Protein AF-A0A2H0W6V1-F1 (afdb_monomer)

Radius of gyration: 13.68 Å; Cα contacts (8 Å, |Δi|>4): 73; chains: 1; bounding box: 31×23×37 Å

Sequence (105 aa):
MDKKEKELLIGASVGALAGVIAGLLFAPKSGKETQEDLKKYMHEMKNKIAKELDKAGKVTKETYEKVVDKIVKVYEVEKKITPADAKDILAKLKNNFAEVKKALK

Mean predicted aligned error: 4.31 Å

Nearest PDB structures (foldseek):
  1t6p-assembly2_G  TM=5.817E-01  e=2.052E+00  Rhodotorula toruloides
  8esz-assembly1_AM  TM=4.209E-01  e=7.237E-01  Drosophila melanogaster
  1t6p-assembly2_F  TM=5.787E-01  e=5.212E+00  Rhodotorula toruloides
  7o6y-assembly1_J  TM=3.796E-01  e=5.816E+00  Yarrowia lipolytica

Solvent-accessible surface area (backbone atoms only — not comparable to full-atom values): 5871 Å² total; per-residue (Å²): 112,54,73,68,58,50,53,48,48,45,52,48,48,44,48,48,53,50,51,49,48,52,54,54,74,73,41,98,80,63,58,70,69,58,49,53,52,42,47,50,53,51,52,53,48,42,54,50,47,44,51,55,54,67,70,37,88,64,66,44,75,67,55,48,51,51,49,50,52,52,52,46,48,50,39,34,76,69,64,67,39,49,73,65,54,39,52,53,51,49,51,49,48,56,49,48,53,56,51,50,58,57,76,72,106

Foldseek 3Di:
DDPVLLVLLLVLLLVLLVVLLVVVVPDPDDDPVLSVLSVVLSVVLSVQLSVQSVPDPDDDLVSSLVSLLVSLVVCCVVVSDDPVSSVVSSVSSSVSNVVSVVVVD

pLDDT: mean 87.44, std 8.71, range [53.62, 96.81]

Structure (mmCIF, N/CA/C/O backbone):
data_AF-A0A2H0W6V1-F1
#
_entry.id   AF-A0A2H0W6V1-F1
#
loop_
_atom_site.group_PDB
_atom_site.id
_atom_site.type_symbol
_atom_site.label_atom_id
_atom_site.label_alt_id
_atom_site.label_comp_id
_atom_site.label_asym_id
_atom_site.label_entity_id
_atom_site.label_seq_id
_atom_site.pdbx_PDB_ins_code
_atom_site.Cartn_x
_atom_site.Cartn_y
_atom_site.Cartn_z
_atom_site.occupancy
_atom_site.B_iso_or_equiv
_atom_site.auth_seq_id
_atom_site.auth_comp_id
_atom_site.auth_asym_id
_atom_site.auth_atom_id
_atom_site.pdbx_PDB_model_num
ATOM 1 N N . MET A 1 1 ? -10.610 0.089 15.922 1.00 82.31 1 MET A N 1
ATOM 2 C CA . MET A 1 1 ? -10.935 0.301 14.519 1.00 82.31 1 MET A CA 1
ATOM 3 C C . MET A 1 1 ? -12.014 -0.695 14.216 1.00 82.31 1 MET A C 1
ATOM 5 O O . MET A 1 1 ? -11.764 -1.888 14.371 1.00 82.31 1 MET A O 1
ATOM 9 N N . ASP A 1 2 ? -13.205 -0.193 13.953 1.00 87.44 2 ASP A N 1
ATOM 10 C CA . ASP A 1 2 ? -14.396 -1.008 13.764 1.00 87.44 2 ASP A CA 1
ATOM 11 C C . ASP A 1 2 ? -14.406 -1.620 12.361 1.00 87.44 2 ASP A C 1
ATOM 13 O O . ASP A 1 2 ? -13.601 -1.265 11.495 1.00 87.44 2 ASP A O 1
ATOM 17 N N . LYS A 1 3 ? -15.317 -2.569 12.119 1.00 87.75 3 LYS A N 1
ATOM 18 C CA . LYS A 1 3 ? -15.366 -3.329 10.860 1.00 87.75 3 LYS A CA 1
ATOM 19 C C . LYS A 1 3 ? -15.409 -2.423 9.620 1.00 87.75 3 LYS A C 1
ATOM 21 O O . LYS A 1 3 ? -14.637 -2.638 8.693 1.00 87.75 3 LYS A O 1
ATOM 26 N N . LYS A 1 4 ? -16.241 -1.375 9.638 1.00 89.62 4 LYS A N 1
ATOM 27 C CA . LYS A 1 4 ? -16.376 -0.425 8.519 1.00 89.62 4 LYS A CA 1
ATOM 28 C C . LYS A 1 4 ? -15.081 0.333 8.234 1.00 89.62 4 LYS A C 1
ATOM 30 O O . LYS A 1 4 ? -14.687 0.471 7.082 1.00 89.62 4 LYS A O 1
ATOM 35 N N . GLU A 1 5 ? -14.400 0.795 9.279 1.00 89.38 5 GLU A N 1
ATOM 36 C CA . GLU A 1 5 ? -13.118 1.490 9.145 1.00 89.38 5 GLU A CA 1
ATOM 37 C C . GLU A 1 5 ? -12.055 0.556 8.546 1.00 89.38 5 GLU A C 1
ATOM 39 O O . GLU A 1 5 ? -11.280 0.961 7.681 1.00 89.38 5 GLU A O 1
ATOM 44 N N . LYS A 1 6 ? -12.054 -0.718 8.965 1.00 90.00 6 LYS A N 1
ATOM 45 C CA . LYS A 1 6 ? -11.193 -1.780 8.422 1.00 90.00 6 LYS A CA 1
ATOM 46 C C . LYS A 1 6 ? -11.442 -2.042 6.946 1.00 90.00 6 LYS A C 1
ATOM 48 O O . LYS A 1 6 ? -10.486 -2.045 6.173 1.00 90.00 6 LYS A O 1
ATOM 53 N N . GLU A 1 7 ? -12.695 -2.223 6.556 1.00 90.75 7 GLU A N 1
ATOM 54 C CA . GLU A 1 7 ? -13.078 -2.424 5.158 1.00 90.75 7 GLU A CA 1
ATOM 55 C C . GLU A 1 7 ? -12.702 -1.209 4.299 1.00 90.75 7 GLU A C 1
ATOM 57 O O . GLU A 1 7 ? -12.134 -1.379 3.218 1.00 90.75 7 GLU A O 1
ATOM 62 N N . LEU A 1 8 ? -12.915 0.011 4.808 1.00 91.75 8 LEU A N 1
ATOM 63 C CA . LEU A 1 8 ? -12.527 1.239 4.117 1.00 91.75 8 LEU A CA 1
ATOM 64 C C . LEU A 1 8 ? -11.010 1.336 3.933 1.00 91.75 8 LEU A C 1
ATOM 66 O O . LEU A 1 8 ? -10.550 1.644 2.837 1.00 91.75 8 LEU A O 1
ATOM 70 N N . LEU A 1 9 ? -10.223 1.041 4.972 1.00 91.00 9 LEU A N 1
ATOM 71 C CA . LEU A 1 9 ? -8.765 1.069 4.878 1.00 91.00 9 LEU A CA 1
ATOM 72 C C . LEU A 1 9 ? -8.239 0.037 3.876 1.00 91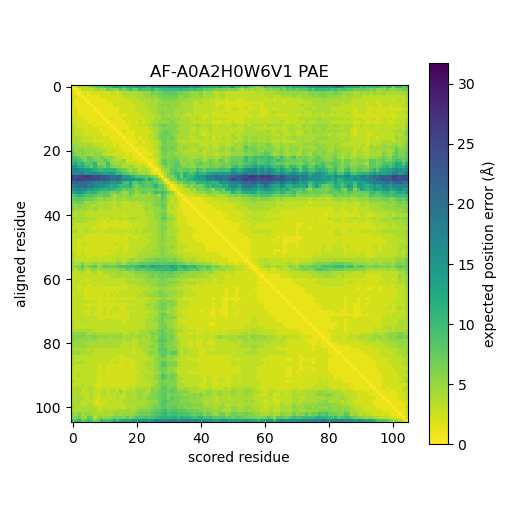.00 9 LEU A C 1
ATOM 74 O O . LEU A 1 9 ? -7.361 0.353 3.073 1.00 91.00 9 LEU A O 1
ATOM 78 N N . ILE A 1 10 ? -8.774 -1.186 3.901 1.00 90.94 10 ILE A N 1
ATOM 79 C CA . ILE A 1 10 ? 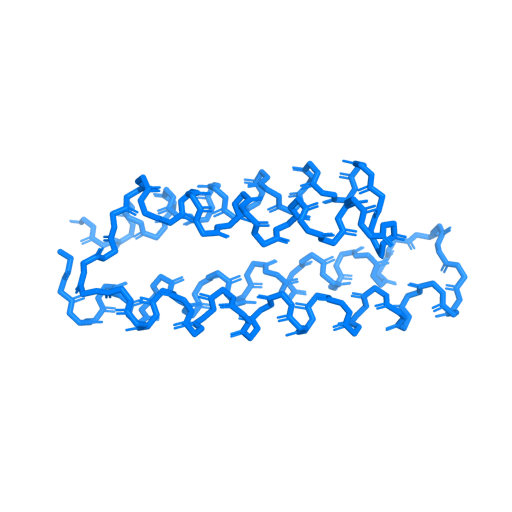-8.410 -2.228 2.934 1.00 90.94 10 ILE A CA 1
ATOM 80 C C . ILE A 1 10 ? -8.752 -1.756 1.514 1.00 90.94 10 ILE A C 1
ATOM 82 O O . ILE 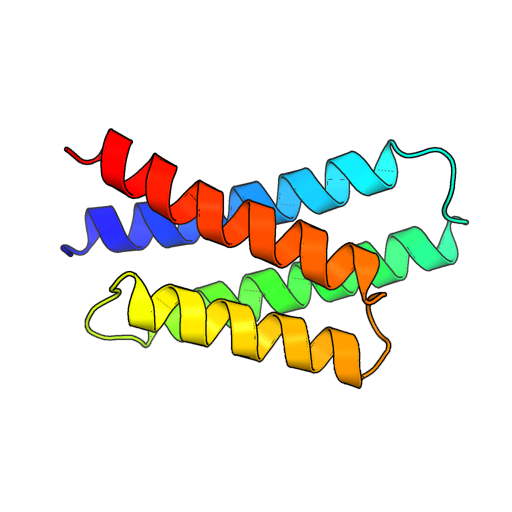A 1 10 ? -7.896 -1.815 0.630 1.00 90.94 10 ILE A O 1
ATOM 86 N N . GLY A 1 11 ? -9.959 -1.225 1.298 1.00 91.00 11 GLY A N 1
ATOM 87 C CA . GLY A 1 11 ? -10.390 -0.697 0.001 1.00 91.00 11 GLY A CA 1
ATOM 88 C C . GLY A 1 11 ? -9.533 0.472 -0.495 1.00 91.00 11 GLY A C 1
ATOM 89 O O . GLY A 1 11 ? -9.136 0.507 -1.659 1.00 91.00 11 GLY A O 1
ATOM 90 N N . ALA A 1 12 ? -9.172 1.397 0.390 1.00 91.44 12 ALA A N 1
ATOM 91 C CA . ALA A 1 12 ? -8.322 2.534 0.059 1.00 91.44 12 ALA A CA 1
ATOM 92 C C . ALA A 1 12 ? -6.885 2.108 -0.282 1.00 91.44 12 ALA A C 1
ATOM 94 O O . ALA A 1 12 ? -6.323 2.591 -1.263 1.00 91.44 12 ALA A O 1
ATOM 95 N N . SER A 1 13 ? -6.328 1.131 0.441 1.00 87.81 13 SER A N 1
ATOM 96 C CA . SER A 1 13 ? -5.001 0.563 0.155 1.00 87.81 13 SER A CA 1
ATOM 97 C C . SER A 1 13 ? -4.966 -0.104 -1.222 1.00 87.81 13 SER A C 1
ATOM 99 O O . SER A 1 13 ? -4.027 0.070 -2.000 1.00 87.81 13 SER A O 1
ATOM 101 N N . VAL A 1 14 ? -6.034 -0.838 -1.546 1.00 88.69 14 VAL A N 1
ATOM 102 C CA . VAL A 1 14 ? -6.263 -1.421 -2.871 1.00 88.69 14 VAL A CA 1
ATOM 103 C C . VAL A 1 14 ? -6.311 -0.328 -3.945 1.00 88.69 14 VAL A C 1
ATOM 105 O O . VAL A 1 14 ? -5.674 -0.474 -4.990 1.00 88.69 14 VAL A O 1
ATOM 108 N N . GLY A 1 15 ? -7.044 0.759 -3.693 1.00 89.50 15 GLY A N 1
ATOM 109 C CA . GLY A 1 15 ? -7.151 1.901 -4.602 1.00 89.50 15 GLY A CA 1
ATOM 110 C C . GLY A 1 15 ? -5.815 2.613 -4.818 1.00 89.50 15 GLY A C 1
ATOM 111 O O . GLY A 1 15 ? -5.446 2.892 -5.956 1.00 89.50 15 GLY A O 1
ATOM 112 N N . ALA A 1 16 ? -5.040 2.828 -3.754 1.00 89.19 16 ALA A N 1
ATOM 113 C CA . ALA A 1 16 ? -3.719 3.445 -3.821 1.00 89.19 16 ALA A CA 1
ATOM 114 C C . ALA A 1 16 ? -2.742 2.615 -4.672 1.00 89.19 16 ALA A C 1
ATOM 116 O O . ALA A 1 16 ? -2.063 3.166 -5.540 1.00 89.19 16 ALA A O 1
ATOM 117 N N . LEU A 1 17 ? -2.716 1.288 -4.493 1.00 86.56 17 LEU A N 1
ATOM 118 C CA . LEU A 1 17 ? -1.923 0.386 -5.340 1.00 86.56 17 LEU A CA 1
ATOM 119 C C . LEU A 1 17 ? -2.359 0.445 -6.807 1.00 86.56 17 LEU A C 1
ATOM 121 O O . LEU A 1 17 ? -1.511 0.502 -7.694 1.00 86.56 17 LEU A O 1
ATOM 125 N N . ALA A 1 18 ? -3.666 0.475 -7.078 1.00 86.38 18 ALA A N 1
ATOM 126 C CA . ALA A 1 18 ? -4.173 0.628 -8.440 1.00 86.38 18 ALA A CA 1
ATOM 127 C C . ALA A 1 18 ? -3.753 1.973 -9.062 1.00 86.38 18 ALA A C 1
ATOM 129 O O . ALA A 1 18 ? -3.358 2.009 -10.226 1.00 86.38 18 ALA A O 1
ATOM 130 N N . GLY A 1 19 ? -3.754 3.056 -8.280 1.00 86.25 19 GLY A N 1
ATOM 131 C CA . GLY A 1 19 ? -3.258 4.367 -8.704 1.00 86.25 19 GLY A CA 1
ATOM 132 C C . GLY A 1 19 ? -1.760 4.375 -9.019 1.00 86.25 19 GLY A C 1
ATOM 133 O O . GLY A 1 19 ? -1.336 5.036 -9.963 1.00 86.25 19 GLY A O 1
ATOM 134 N N . VAL A 1 20 ? -0.948 3.606 -8.284 1.00 83.81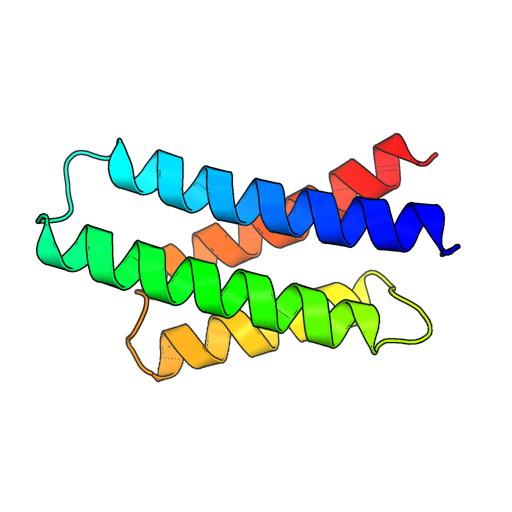 20 VAL A N 1
ATOM 135 C CA . VAL A 1 20 ? 0.476 3.401 -8.610 1.00 83.81 20 VAL A CA 1
ATOM 136 C C . VAL A 1 20 ? 0.639 2.693 -9.950 1.00 83.81 20 VAL A C 1
ATOM 138 O O . VAL A 1 20 ? 1.384 3.189 -10.789 1.00 83.81 20 VAL A O 1
ATOM 141 N N . ILE A 1 21 ? -0.078 1.583 -10.169 1.00 82.88 21 ILE A N 1
ATOM 142 C CA . ILE A 1 21 ? -0.050 0.854 -11.448 1.00 82.88 21 ILE A CA 1
ATOM 143 C C . ILE A 1 21 ? -0.440 1.796 -12.586 1.00 82.88 21 ILE A C 1
ATOM 145 O O . ILE A 1 21 ? 0.271 1.874 -13.579 1.00 82.88 21 ILE A O 1
ATOM 149 N N . ALA A 1 22 ? -1.545 2.531 -12.435 1.00 82.56 22 ALA A N 1
ATOM 150 C CA . ALA A 1 22 ? -2.001 3.475 -13.446 1.00 82.56 22 ALA A CA 1
ATOM 151 C C . ALA A 1 22 ? -0.933 4.541 -13.729 1.00 82.56 22 ALA A C 1
ATOM 153 O O . ALA A 1 22 ? -0.577 4.752 -14.883 1.00 82.56 22 ALA A O 1
ATOM 154 N N . GLY A 1 23 ? -0.353 5.151 -12.691 1.00 81.38 23 GLY A N 1
ATOM 155 C CA . GLY A 1 23 ? 0.719 6.136 -12.845 1.00 81.38 23 GLY A CA 1
ATOM 156 C C . GLY A 1 23 ? 1.956 5.588 -13.565 1.00 81.38 23 GLY A C 1
ATOM 157 O O . GLY A 1 23 ? 2.554 6.302 -14.362 1.00 81.38 23 GLY A O 1
ATOM 158 N N . LEU A 1 24 ? 2.306 4.319 -13.339 1.00 75.06 24 LEU A N 1
ATOM 159 C CA . LEU A 1 24 ? 3.409 3.640 -14.030 1.00 75.06 24 LEU A CA 1
ATOM 160 C C . LEU A 1 24 ? 3.071 3.294 -15.484 1.00 75.06 24 LEU A C 1
ATOM 162 O O . LEU A 1 24 ? 3.927 3.446 -16.350 1.00 75.06 24 LEU A O 1
ATOM 166 N N . LEU A 1 25 ? 1.827 2.897 -15.773 1.00 73.06 25 LEU A N 1
ATOM 167 C CA . LEU A 1 25 ? 1.352 2.682 -17.146 1.00 73.06 25 LEU A CA 1
ATOM 168 C C . LEU A 1 25 ? 1.376 3.977 -17.971 1.00 73.06 25 LEU A C 1
ATOM 170 O O . LEU A 1 25 ? 1.657 3.932 -19.166 1.00 73.06 25 LEU A O 1
ATOM 174 N N . PHE A 1 26 ? 1.117 5.124 -17.334 1.00 75.12 26 PHE A N 1
ATOM 175 C CA . PHE A 1 26 ? 1.196 6.444 -17.968 1.00 75.12 26 PHE A CA 1
ATOM 176 C C . PHE A 1 26 ? 2.617 7.040 -17.991 1.00 75.12 26 PHE A C 1
ATOM 178 O O . PHE A 1 26 ? 2.846 8.024 -18.695 1.00 75.12 26 PHE A O 1
ATOM 185 N N . ALA A 1 27 ? 3.583 6.477 -17.255 1.00 71.38 27 ALA A N 1
ATOM 186 C CA . ALA A 1 27 ? 4.955 6.977 -17.226 1.00 71.38 27 ALA A CA 1
ATOM 187 C C . ALA A 1 27 ? 5.760 6.493 -18.459 1.00 71.38 27 ALA A C 1
ATOM 189 O O . ALA A 1 27 ? 5.796 5.294 -18.740 1.00 71.38 27 ALA A O 1
ATOM 190 N N . PRO A 1 28 ? 6.487 7.377 -19.171 1.00 57.78 28 PRO A N 1
ATOM 191 C CA . PRO A 1 28 ? 7.102 7.074 -20.473 1.00 57.78 28 PRO A CA 1
ATOM 192 C C . PRO A 1 28 ? 8.395 6.222 -20.427 1.00 57.78 28 PRO A C 1
ATOM 194 O O . PRO A 1 28 ? 9.242 6.365 -21.302 1.00 57.78 28 PRO A O 1
ATOM 197 N N . LYS A 1 29 ? 8.614 5.365 -19.415 1.00 53.62 29 LYS A N 1
ATOM 198 C CA . LYS A 1 29 ? 9.948 4.773 -19.148 1.00 53.62 29 LYS A CA 1
ATOM 199 C C . LYS A 1 29 ? 10.061 3.247 -19.140 1.00 53.62 29 LYS A C 1
ATOM 201 O O . LYS A 1 29 ? 11.183 2.750 -19.165 1.00 53.62 29 LYS A O 1
ATOM 206 N N . SER A 1 30 ? 8.963 2.500 -19.128 1.00 60.47 30 SER A N 1
ATOM 207 C CA . SER A 1 30 ? 9.011 1.041 -18.954 1.00 60.47 30 SER A CA 1
ATOM 208 C C . SER A 1 30 ? 8.519 0.351 -20.220 1.00 60.47 30 SER A C 1
ATOM 210 O O . SER A 1 30 ? 7.392 0.587 -20.648 1.00 60.47 30 SER A O 1
ATOM 212 N N . GLY A 1 31 ? 9.356 -0.484 -20.841 1.00 63.91 31 GLY A N 1
ATOM 213 C CA . GLY A 1 31 ? 8.925 -1.339 -21.950 1.00 63.91 31 GLY A CA 1
ATOM 214 C C . GLY A 1 31 ? 7.701 -2.184 -21.566 1.00 63.91 31 GLY A C 1
ATOM 215 O O . GLY A 1 31 ? 7.456 -2.426 -20.381 1.00 63.91 31 GLY A O 1
ATOM 216 N N . LYS A 1 32 ? 6.921 -2.627 -22.561 1.00 62.16 32 LYS A N 1
ATOM 217 C CA . LYS A 1 32 ? 5.639 -3.333 -22.347 1.00 62.16 32 LYS A CA 1
ATOM 218 C C . LYS A 1 32 ? 5.761 -4.524 -21.385 1.00 62.16 32 LYS A C 1
ATOM 220 O O . LYS A 1 32 ? 4.948 -4.640 -20.475 1.00 62.16 32 LYS A O 1
ATOM 225 N N . GLU A 1 33 ? 6.812 -5.331 -21.523 1.00 62.88 33 GLU A N 1
ATOM 226 C CA . GLU A 1 33 ? 7.059 -6.501 -20.664 1.00 62.88 33 GLU A CA 1
ATOM 227 C C . GLU A 1 33 ? 7.248 -6.108 -19.186 1.00 62.88 33 GLU A C 1
ATOM 229 O O . GLU A 1 33 ? 6.666 -6.719 -18.292 1.00 62.88 33 GLU A O 1
ATOM 234 N N . THR A 1 34 ? 7.960 -5.009 -18.912 1.00 77.31 34 THR A N 1
ATOM 235 C CA . THR A 1 34 ? 8.157 -4.491 -17.548 1.00 77.31 34 THR A CA 1
ATOM 236 C C . THR A 1 34 ? 6.856 -3.976 -16.929 1.00 77.31 34 THR A C 1
ATOM 238 O O . THR A 1 34 ? 6.641 -4.114 -15.726 1.00 77.31 34 THR A O 1
ATOM 241 N N . GLN A 1 35 ? 5.970 -3.382 -17.733 1.00 79.31 35 GLN A N 1
ATOM 242 C CA . GLN A 1 35 ? 4.674 -2.904 -17.247 1.00 79.31 35 GLN A CA 1
ATOM 243 C C . GLN A 1 35 ? 3.731 -4.057 -16.878 1.00 79.31 35 GLN A C 1
ATOM 245 O O . GLN A 1 35 ? 3.014 -3.965 -15.876 1.00 79.31 35 GLN A O 1
ATOM 250 N N . GLU A 1 36 ? 3.724 -5.139 -17.660 1.00 82.75 36 GLU A N 1
ATOM 251 C CA . GLU A 1 36 ? 2.886 -6.310 -17.387 1.00 82.75 36 GLU A CA 1
ATOM 252 C C . GLU A 1 36 ? 3.323 -7.049 -16.119 1.00 82.75 36 GLU A C 1
ATOM 254 O O . GLU A 1 36 ? 2.483 -7.340 -15.258 1.00 82.75 36 GLU A O 1
ATOM 259 N N . ASP A 1 37 ? 4.628 -7.263 -15.948 1.00 85.62 37 ASP A N 1
ATOM 260 C CA . ASP A 1 37 ? 5.183 -7.869 -14.738 1.00 85.62 37 ASP A CA 1
ATOM 261 C C . ASP A 1 37 ? 4.881 -7.027 -13.497 1.00 85.62 37 ASP A C 1
ATOM 263 O O . ASP A 1 37 ? 4.388 -7.533 -12.486 1.00 85.62 37 ASP A O 1
ATOM 267 N N . LEU A 1 38 ? 5.071 -5.710 -13.583 1.00 83.94 38 LEU A N 1
ATOM 268 C CA . LEU A 1 38 ? 4.791 -4.805 -12.474 1.00 83.94 38 LEU A CA 1
ATOM 269 C C . LEU A 1 38 ? 3.307 -4.802 -12.100 1.00 83.94 38 LEU A C 1
ATOM 271 O O . LEU A 1 38 ? 2.956 -4.864 -10.919 1.00 83.94 38 LEU A O 1
ATOM 275 N N . LYS A 1 39 ? 2.414 -4.796 -13.096 1.00 85.81 39 LYS A N 1
ATOM 276 C CA . LYS A 1 39 ? 0.969 -4.923 -12.879 1.00 85.81 39 LYS A CA 1
ATOM 277 C C . LYS A 1 39 ? 0.634 -6.226 -12.155 1.00 85.81 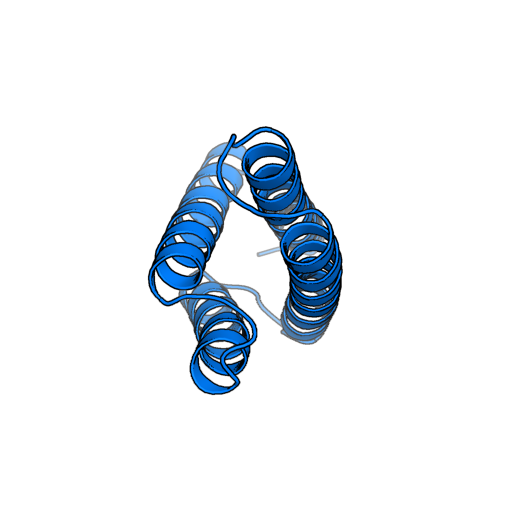39 LYS A C 1
ATOM 279 O O . LYS A 1 39 ? -0.168 -6.204 -11.217 1.00 85.81 39 LYS A O 1
ATOM 284 N N . LYS A 1 40 ? 1.254 -7.342 -12.552 1.00 90.12 40 LYS A N 1
ATOM 285 C CA . LYS A 1 40 ? 1.091 -8.643 -11.895 1.00 90.12 40 LYS A CA 1
ATOM 286 C C . LYS A 1 40 ? 1.548 -8.580 -10.437 1.00 90.12 40 LYS A C 1
ATOM 288 O O . LYS A 1 40 ? 0.748 -8.873 -9.549 1.00 90.12 40 LYS A O 1
ATOM 293 N N . TYR A 1 41 ? 2.764 -8.110 -10.168 1.00 91.06 41 TYR A N 1
ATOM 294 C CA . TYR A 1 41 ? 3.304 -8.026 -8.808 1.00 91.06 41 TYR A CA 1
ATOM 295 C C . TYR A 1 41 ? 2.487 -7.108 -7.901 1.00 91.06 41 TYR A C 1
ATOM 297 O O . TYR A 1 41 ? 2.219 -7.440 -6.747 1.00 91.06 41 TYR A O 1
ATOM 305 N N . MET A 1 42 ? 2.009 -5.983 -8.428 1.00 88.69 42 MET A N 1
ATOM 306 C CA . MET A 1 42 ? 1.132 -5.071 -7.700 1.00 88.69 42 MET A CA 1
ATOM 307 C C . MET A 1 42 ? -0.228 -5.700 -7.383 1.00 88.69 42 MET A C 1
ATOM 309 O O . MET A 1 42 ? -0.759 -5.503 -6.288 1.00 88.69 42 MET A O 1
ATOM 313 N N . HIS A 1 43 ? -0.780 -6.503 -8.296 1.00 90.50 43 HIS A N 1
ATOM 314 C CA . HIS A 1 43 ? -2.003 -7.260 -8.039 1.00 90.50 43 HIS A CA 1
ATOM 315 C C . HIS A 1 43 ? -1.795 -8.326 -6.952 1.00 90.50 43 HIS A C 1
ATOM 317 O O . HIS A 1 43 ? -2.640 -8.507 -6.071 1.00 90.50 43 HIS A O 1
ATOM 323 N N . GLU A 1 44 ? -0.647 -9.001 -6.954 1.00 93.69 44 GLU A N 1
ATOM 324 C CA . GLU A 1 44 ? -0.301 -9.949 -5.898 1.00 93.69 44 GLU A CA 1
ATOM 325 C C . GLU A 1 44 ? -0.080 -9.254 -4.545 1.00 93.69 44 GLU A C 1
ATOM 327 O O . GLU A 1 44 ? -0.566 -9.740 -3.521 1.00 93.69 44 GLU A O 1
ATOM 332 N N . MET A 1 45 ? 0.606 -8.105 -4.515 1.00 94.19 45 MET A N 1
ATOM 333 C CA . MET A 1 45 ? 0.775 -7.287 -3.306 1.00 94.19 45 MET A CA 1
ATOM 334 C C . MET A 1 45 ? -0.569 -6.832 -2.748 1.00 94.19 45 MET A C 1
ATOM 336 O O . MET A 1 45 ? -0.814 -7.006 -1.556 1.00 94.19 45 MET A O 1
ATOM 340 N N . LYS A 1 46 ? -1.468 -6.336 -3.607 1.00 91.69 46 LYS A N 1
ATOM 341 C CA . LYS A 1 46 ? -2.844 -5.970 -3.246 1.00 91.69 46 LYS A CA 1
ATOM 342 C C . LYS A 1 46 ? -3.542 -7.114 -2.515 1.00 91.69 46 LYS A C 1
ATOM 344 O O . LYS A 1 46 ? -4.071 -6.921 -1.422 1.00 91.69 46 LYS A O 1
ATOM 349 N N . ASN A 1 47 ? -3.519 -8.310 -3.100 1.00 93.62 47 ASN A N 1
ATOM 350 C CA . ASN A 1 47 ? -4.196 -9.473 -2.534 1.00 93.62 47 ASN A CA 1
ATOM 351 C C . ASN A 1 47 ? -3.560 -9.924 -1.213 1.00 93.62 47 ASN A C 1
ATOM 353 O O . ASN A 1 47 ? -4.279 -10.292 -0.286 1.00 93.62 47 ASN A O 1
ATOM 357 N N . LYS A 1 48 ? -2.227 -9.881 -1.102 1.00 95.38 48 LYS A N 1
ATOM 358 C CA . LYS A 1 48 ? -1.519 -10.219 0.141 1.00 95.38 48 LYS A CA 1
ATOM 359 C C . LYS A 1 48 ? -1.813 -9.204 1.249 1.00 95.38 48 LYS A C 1
ATOM 361 O O . LYS A 1 48 ? -2.153 -9.621 2.349 1.00 95.38 48 LYS A O 1
ATOM 366 N N . ILE A 1 49 ? -1.757 -7.900 0.960 1.00 94.25 49 ILE A N 1
ATOM 367 C CA . ILE A 1 49 ? -2.039 -6.839 1.941 1.00 94.25 49 ILE A CA 1
ATOM 368 C C . ILE A 1 49 ? -3.478 -6.963 2.435 1.00 94.25 49 ILE A C 1
ATOM 370 O O . ILE A 1 49 ? -3.700 -7.019 3.641 1.00 94.25 49 ILE A O 1
ATOM 374 N N . ALA A 1 50 ? -4.448 -7.084 1.523 1.00 92.69 50 ALA A N 1
ATOM 375 C CA . ALA A 1 50 ? -5.851 -7.239 1.891 1.00 92.69 50 ALA A CA 1
ATOM 376 C C . ALA A 1 50 ? -6.073 -8.463 2.792 1.00 92.69 50 ALA A C 1
ATOM 378 O O . ALA A 1 50 ? -6.707 -8.339 3.833 1.00 92.69 50 ALA A O 1
ATOM 379 N N . LYS A 1 51 ? -5.497 -9.623 2.443 1.00 94.69 51 LYS A N 1
ATOM 380 C CA . LYS A 1 51 ? -5.618 -10.850 3.247 1.00 94.69 51 LYS A CA 1
ATOM 381 C C . LYS A 1 51 ? -4.980 -10.723 4.630 1.00 94.69 51 LYS A C 1
ATOM 383 O O . LYS A 1 51 ? -5.574 -11.168 5.605 1.00 94.69 51 LYS A O 1
ATOM 388 N N . GLU A 1 52 ? -3.782 -10.155 4.733 1.00 94.50 52 GLU A N 1
ATOM 389 C CA . GLU A 1 52 ? -3.091 -10.004 6.021 1.00 94.50 52 GLU A CA 1
ATOM 390 C C . GLU A 1 52 ? -3.810 -9.001 6.933 1.00 94.50 52 GLU A C 1
ATOM 392 O O . GLU A 1 52 ? -3.976 -9.254 8.125 1.00 94.50 52 GLU A O 1
ATOM 397 N N . LEU A 1 53 ? -4.308 -7.894 6.373 1.00 91.94 53 LEU A N 1
ATOM 398 C CA . LEU A 1 53 ? -5.122 -6.933 7.117 1.00 91.94 53 LEU A CA 1
ATOM 399 C C . LEU A 1 53 ? -6.480 -7.518 7.508 1.00 91.94 53 LEU A C 1
ATOM 401 O O . LEU A 1 53 ? -6.954 -7.247 8.607 1.00 91.94 53 LEU A O 1
ATOM 405 N N . ASP A 1 54 ? -7.097 -8.335 6.655 1.00 91.31 54 ASP A N 1
ATOM 406 C CA . ASP A 1 54 ? -8.366 -8.994 6.964 1.00 91.31 54 ASP A CA 1
ATOM 407 C C . ASP A 1 54 ? -8.221 -10.047 8.073 1.00 91.31 54 ASP A C 1
ATOM 409 O O . ASP A 1 54 ? -9.036 -10.105 8.992 1.00 91.31 54 ASP A O 1
ATOM 413 N N . LYS A 1 55 ? -7.115 -10.795 8.084 1.00 91.38 55 LYS A N 1
ATOM 414 C CA . LYS A 1 55 ? -6.778 -11.704 9.189 1.00 91.38 55 LYS A CA 1
ATOM 415 C C . LYS A 1 55 ? -6.411 -10.972 10.478 1.00 91.38 55 LYS A C 1
ATOM 417 O O . LYS A 1 55 ? -6.562 -11.532 11.563 1.00 91.38 55 LYS A O 1
ATOM 422 N N . ALA A 1 56 ? -5.925 -9.735 10.390 1.00 88.19 56 ALA A N 1
ATOM 423 C CA . ALA A 1 56 ? -5.628 -8.947 11.574 1.00 88.19 56 ALA A CA 1
ATOM 424 C C . ALA A 1 56 ? -6.929 -8.620 12.326 1.00 88.19 56 ALA A C 1
ATOM 426 O O . ALA A 1 56 ? -7.834 -7.965 11.800 1.00 88.19 56 ALA A O 1
ATOM 427 N N . GLY A 1 57 ? -7.015 -9.053 13.588 1.00 82.06 57 GLY A N 1
ATOM 428 C CA . GLY A 1 57 ? -8.177 -8.773 14.436 1.00 82.06 57 GLY A CA 1
ATOM 429 C C . GLY A 1 57 ? -8.409 -7.269 14.617 1.00 82.06 57 GLY A C 1
ATOM 430 O O . GLY A 1 57 ? -9.528 -6.787 14.468 1.00 82.06 57 GLY A O 1
ATOM 431 N N . LYS A 1 58 ? -7.334 -6.505 14.850 1.00 86.50 58 LYS A N 1
ATOM 432 C CA . LYS A 1 58 ? -7.366 -5.041 14.928 1.00 86.50 58 LYS A CA 1
ATOM 433 C C . LYS A 1 58 ? -6.306 -4.456 14.008 1.00 86.50 58 LYS A C 1
ATOM 435 O O . LYS A 1 58 ? -5.116 -4.692 14.202 1.00 86.50 58 LYS A O 1
ATOM 440 N N . VAL A 1 59 ? -6.734 -3.655 13.037 1.00 89.81 59 VAL A N 1
ATOM 441 C CA . VAL A 1 59 ? -5.804 -2.902 12.196 1.00 89.81 59 VAL A CA 1
ATOM 442 C C . VAL A 1 59 ? -5.476 -1.584 12.890 1.00 89.81 59 VAL A C 1
ATOM 444 O O . VAL A 1 59 ? -6.347 -0.757 13.157 1.00 89.81 59 VAL A O 1
ATOM 447 N N . THR A 1 60 ? -4.204 -1.419 13.233 1.00 91.31 60 THR A N 1
ATOM 448 C CA . THR A 1 60 ? -3.633 -0.174 13.755 1.00 91.31 60 THR A CA 1
ATOM 449 C C . THR A 1 60 ? -2.649 0.396 12.740 1.00 91.31 60 THR A C 1
ATOM 451 O O . THR A 1 60 ? -2.286 -0.294 11.788 1.00 91.31 60 THR A O 1
ATOM 454 N N . LYS A 1 61 ? -2.176 1.631 12.957 1.00 91.06 61 LYS A N 1
ATOM 455 C CA . LYS A 1 61 ? -1.108 2.213 12.130 1.00 91.06 61 LYS A CA 1
ATOM 456 C C . LYS A 1 61 ? 0.110 1.292 12.089 1.00 91.06 61 LYS A C 1
ATOM 458 O O . LYS A 1 61 ? 0.612 0.990 11.017 1.00 91.06 61 LYS A O 1
ATOM 463 N N . GLU A 1 62 ? 0.524 0.794 13.249 1.00 92.06 62 GLU A N 1
ATOM 464 C CA . GLU A 1 62 ? 1.684 -0.084 13.361 1.00 92.06 62 GLU A CA 1
ATOM 465 C C . GLU A 1 62 ? 1.461 -1.424 12.648 1.00 92.06 62 GLU A C 1
ATOM 467 O O . GLU A 1 62 ? 2.316 -1.870 11.889 1.00 92.06 62 GLU A O 1
ATOM 472 N N . THR A 1 63 ? 0.299 -2.057 12.844 1.00 93.12 63 THR A N 1
ATOM 473 C CA . THR A 1 63 ? -0.047 -3.311 12.154 1.00 93.12 63 THR A CA 1
ATOM 474 C C . THR A 1 63 ? -0.061 -3.117 10.640 1.00 93.12 63 THR A C 1
ATOM 476 O O . THR A 1 63 ? 0.484 -3.938 9.909 1.00 93.12 63 THR A O 1
ATOM 479 N N . TYR A 1 64 ? -0.657 -2.019 10.176 1.00 93.62 64 TYR A N 1
ATOM 480 C CA . TYR A 1 64 ? -0.732 -1.680 8.765 1.00 93.62 64 TYR A CA 1
ATOM 481 C C . TYR A 1 64 ? 0.655 -1.453 8.160 1.00 93.62 64 TYR A C 1
ATOM 483 O O . TYR A 1 64 ? 0.999 -2.089 7.167 1.00 93.62 64 TYR A O 1
ATOM 491 N N . GLU A 1 65 ? 1.471 -0.605 8.789 1.00 94.56 65 GLU A N 1
ATOM 492 C CA . GLU A 1 65 ? 2.831 -0.317 8.332 1.00 94.56 65 GLU A CA 1
ATOM 493 C C . GLU A 1 65 ? 3.689 -1.580 8.315 1.00 94.56 65 GLU A C 1
ATOM 495 O O . GLU A 1 65 ? 4.370 -1.818 7.326 1.00 94.56 65 GLU A O 1
ATOM 500 N N . LYS A 1 66 ? 3.589 -2.446 9.332 1.00 95.38 66 LYS A N 1
ATOM 501 C CA . LYS A 1 66 ? 4.288 -3.740 9.358 1.00 95.38 66 LYS A CA 1
ATOM 502 C C . LYS A 1 66 ? 3.882 -4.644 8.195 1.00 95.38 66 LYS A C 1
ATOM 504 O O . LYS A 1 66 ? 4.752 -5.241 7.567 1.00 95.38 66 LYS A O 1
ATOM 509 N N . VAL A 1 67 ? 2.583 -4.764 7.910 1.00 95.50 67 VAL A N 1
ATOM 510 C CA . VAL A 1 67 ? 2.073 -5.595 6.805 1.00 95.50 67 VAL A CA 1
ATOM 511 C C . VAL A 1 67 ? 2.557 -5.057 5.462 1.00 95.50 67 VAL A C 1
ATOM 513 O O . VAL A 1 67 ? 3.095 -5.814 4.654 1.00 95.50 67 VAL A O 1
ATOM 516 N N . VAL A 1 68 ? 2.411 -3.752 5.243 1.00 94.94 68 VAL A N 1
ATOM 517 C CA . VAL A 1 68 ? 2.828 -3.083 4.009 1.00 94.94 68 VAL A CA 1
ATOM 518 C C . VAL A 1 68 ? 4.344 -3.155 3.824 1.00 94.94 68 VAL A C 1
ATOM 520 O O . VAL A 1 68 ? 4.796 -3.595 2.771 1.00 94.94 68 VAL A O 1
ATOM 523 N N . ASP A 1 69 ? 5.131 -2.819 4.850 1.00 96.00 69 ASP A N 1
ATOM 524 C CA . ASP A 1 69 ? 6.595 -2.882 4.804 1.00 96.00 69 ASP A CA 1
ATOM 525 C C . ASP A 1 69 ? 7.078 -4.305 4.533 1.00 96.00 69 ASP A C 1
ATOM 527 O O . ASP A 1 69 ? 7.941 -4.508 3.683 1.00 96.00 69 ASP A O 1
ATOM 531 N N . LYS A 1 70 ? 6.508 -5.306 5.215 1.00 96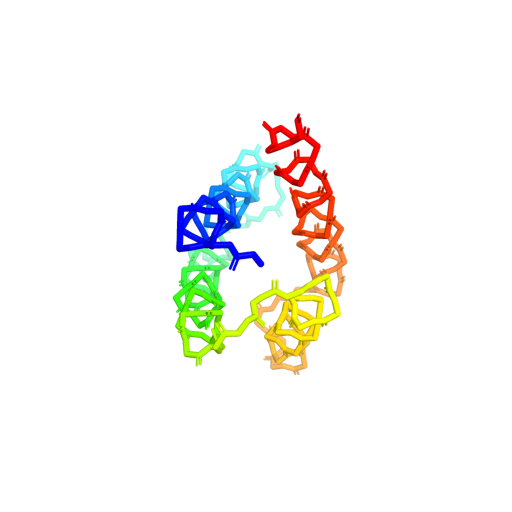.81 70 LYS A N 1
ATOM 532 C CA . LYS A 1 70 ? 6.862 -6.713 4.998 1.00 96.81 70 LYS A CA 1
ATOM 533 C C . LYS A 1 70 ? 6.583 -7.130 3.561 1.00 96.81 70 LYS A C 1
ATOM 535 O O . LYS A 1 70 ? 7.443 -7.735 2.931 1.00 96.81 70 LYS A O 1
ATOM 540 N N . ILE A 1 71 ? 5.386 -6.839 3.056 1.00 96.44 71 ILE A N 1
ATOM 541 C CA . ILE A 1 71 ? 4.987 -7.286 1.725 1.00 96.44 71 ILE A CA 1
ATOM 542 C C . ILE A 1 71 ? 5.835 -6.589 0.670 1.00 96.44 71 ILE A C 1
ATOM 544 O O . ILE A 1 71 ? 6.442 -7.284 -0.130 1.00 96.44 71 ILE A O 1
ATOM 548 N N . VAL A 1 72 ? 5.960 -5.263 0.698 1.00 95.06 72 VAL A N 1
ATOM 549 C CA . VAL A 1 72 ? 6.736 -4.533 -0.316 1.00 95.06 72 VAL A CA 1
ATOM 550 C C . VAL A 1 72 ? 8.211 -4.946 -0.298 1.00 95.06 72 VAL A C 1
ATOM 552 O O . VAL A 1 72 ? 8.765 -5.223 -1.359 1.00 95.06 72 VAL A O 1
ATOM 555 N N . LYS A 1 73 ? 8.822 -5.112 0.886 1.00 95.81 73 LYS A N 1
ATOM 556 C CA . LYS A 1 73 ? 10.211 -5.591 1.000 1.00 95.81 73 LYS A CA 1
ATOM 557 C C . LYS A 1 73 ? 10.419 -6.975 0.396 1.00 95.81 73 LYS A C 1
ATOM 559 O O . LYS A 1 73 ? 11.477 -7.219 -0.168 1.00 95.81 73 LYS A O 1
ATOM 564 N N . VAL A 1 74 ? 9.443 -7.883 0.491 1.00 96.50 74 VAL A N 1
ATOM 565 C CA . VAL A 1 74 ? 9.551 -9.201 -0.160 1.00 96.50 74 VAL A CA 1
ATOM 566 C C . VAL A 1 74 ? 9.695 -9.036 -1.673 1.00 96.50 74 VAL A C 1
ATOM 568 O O . VAL A 1 74 ? 10.601 -9.621 -2.251 1.00 96.50 74 VAL A O 1
ATOM 571 N N . TYR A 1 75 ? 8.876 -8.197 -2.312 1.00 94.38 75 TYR A N 1
ATOM 572 C CA . TYR A 1 75 ? 8.967 -7.987 -3.764 1.00 94.38 75 TYR A CA 1
ATOM 573 C C . TYR A 1 75 ? 10.226 -7.212 -4.166 1.00 94.38 75 TYR A C 1
ATOM 575 O O . TYR A 1 75 ? 10.765 -7.454 -5.244 1.00 94.38 75 TYR A O 1
ATOM 583 N N . GLU A 1 76 ? 10.712 -6.311 -3.312 1.00 92.94 76 GLU A N 1
ATOM 584 C CA . GLU A 1 76 ? 11.980 -5.605 -3.521 1.00 92.94 76 GLU A CA 1
ATOM 585 C C . GLU A 1 76 ? 13.175 -6.572 -3.465 1.00 92.94 76 GLU A C 1
ATOM 587 O O . GLU A 1 76 ? 13.989 -6.610 -4.385 1.00 92.94 76 GLU A O 1
ATOM 592 N N . VAL A 1 77 ? 13.256 -7.409 -2.422 1.00 94.94 77 VAL A N 1
ATOM 593 C CA . VAL A 1 77 ? 14.334 -8.400 -2.243 1.00 94.94 77 VAL A CA 1
ATOM 594 C C . VAL A 1 77 ? 14.298 -9.469 -3.334 1.00 94.94 77 VAL A C 1
ATOM 596 O O . VAL A 1 77 ? 15.346 -9.876 -3.832 1.00 94.94 77 VAL A O 1
ATOM 599 N N . GLU A 1 78 ? 13.104 -9.884 -3.762 1.00 94.12 78 GLU A N 1
ATOM 600 C CA . GLU A 1 78 ? 12.920 -10.792 -4.899 1.00 94.12 78 GLU A CA 1
ATOM 601 C C . GLU A 1 78 ? 13.201 -10.124 -6.259 1.00 94.12 78 GLU A C 1
ATOM 603 O O . GLU A 1 78 ? 13.050 -10.773 -7.293 1.00 94.12 78 GLU A O 1
ATOM 608 N N . LYS A 1 79 ? 13.606 -8.843 -6.281 1.00 89.50 79 LYS A N 1
ATOM 609 C CA . LYS A 1 79 ? 13.868 -8.036 -7.487 1.00 89.50 79 LYS A CA 1
ATOM 610 C C . LYS A 1 79 ? 12.685 -7.973 -8.457 1.00 89.50 79 LYS A C 1
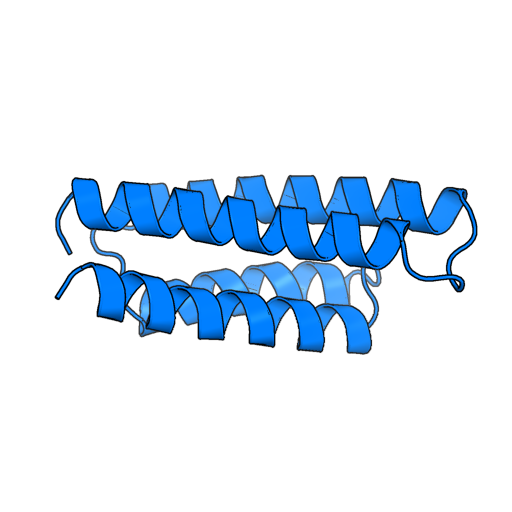ATOM 612 O O . LYS A 1 79 ? 12.862 -7.735 -9.649 1.00 89.50 79 LYS A O 1
ATOM 617 N N . LYS A 1 80 ? 11.471 -8.172 -7.943 1.00 88.75 80 LYS A N 1
ATOM 618 C CA . LYS A 1 80 ? 10.216 -8.049 -8.695 1.00 88.75 80 LYS A CA 1
ATOM 619 C C . LYS A 1 80 ? 9.826 -6.587 -8.894 1.00 88.75 80 LYS A C 1
ATOM 621 O O . LYS A 1 80 ? 9.145 -6.252 -9.854 1.00 88.75 80 LYS A O 1
ATOM 626 N N . ILE A 1 81 ? 10.267 -5.720 -7.989 1.00 89.12 81 ILE A N 1
ATOM 627 C CA . ILE A 1 81 ? 10.130 -4.265 -8.085 1.00 89.12 81 ILE A CA 1
ATOM 628 C C . ILE A 1 81 ? 11.480 -3.610 -7.808 1.00 89.12 81 ILE A C 1
ATOM 630 O O . ILE A 1 81 ? 12.335 -4.197 -7.140 1.00 89.12 81 ILE A O 1
ATOM 634 N N . THR A 1 82 ? 11.682 -2.390 -8.303 1.00 89.62 82 THR A N 1
ATOM 635 C CA . THR A 1 82 ? 12.908 -1.646 -8.003 1.00 89.62 82 THR A CA 1
ATOM 636 C C . THR A 1 82 ? 12.851 -1.029 -6.599 1.00 89.62 82 THR A C 1
ATOM 638 O O . THR A 1 82 ? 11.760 -0.809 -6.064 1.00 89.62 82 THR A O 1
ATOM 641 N N . PRO A 1 83 ? 14.001 -0.664 -5.999 1.00 90.50 83 PRO A N 1
ATOM 642 C CA . PRO A 1 83 ? 14.016 0.088 -4.741 1.00 90.50 83 PRO A CA 1
ATOM 643 C C . PRO A 1 83 ? 13.282 1.435 -4.833 1.00 90.50 83 PRO A C 1
ATOM 645 O O . PRO A 1 83 ? 12.717 1.912 -3.848 1.00 90.50 83 PRO A O 1
ATOM 648 N N . ALA A 1 84 ? 13.268 2.051 -6.022 1.00 87.88 84 ALA A N 1
ATOM 649 C CA . ALA A 1 84 ? 12.511 3.272 -6.273 1.00 87.88 84 ALA A CA 1
ATOM 650 C C . ALA A 1 84 ? 11.000 3.003 -6.200 1.00 87.88 84 ALA A C 1
ATOM 652 O O . ALA A 1 84 ? 10.307 3.656 -5.422 1.00 87.88 84 ALA A O 1
ATOM 653 N N . ASP A 1 85 ? 10.519 1.973 -6.906 1.00 87.94 85 ASP A N 1
ATOM 654 C CA . ASP A 1 85 ? 9.110 1.566 -6.860 1.00 87.94 85 ASP A CA 1
ATOM 655 C C . ASP A 1 85 ? 8.690 1.196 -5.436 1.00 87.94 85 ASP A C 1
ATOM 657 O O . ASP A 1 85 ? 7.641 1.630 -4.965 1.00 87.94 85 ASP A O 1
ATOM 661 N N . ALA A 1 86 ? 9.523 0.436 -4.719 1.00 92.06 86 ALA A N 1
ATOM 662 C CA . ALA A 1 86 ? 9.277 0.060 -3.332 1.00 92.06 86 ALA A CA 1
ATOM 663 C C . ALA A 1 86 ? 9.091 1.300 -2.447 1.00 92.06 86 ALA A C 1
ATOM 665 O O . ALA A 1 86 ? 8.103 1.402 -1.718 1.00 92.06 86 ALA A O 1
ATOM 666 N N . LYS A 1 87 ? 9.988 2.286 -2.558 1.00 92.06 87 LYS A N 1
ATOM 667 C CA . LYS A 1 87 ? 9.895 3.550 -1.818 1.00 92.06 87 LYS A CA 1
ATOM 668 C C . LYS A 1 87 ? 8.613 4.320 -2.152 1.00 92.06 87 LYS A C 1
ATOM 670 O O . LYS A 1 87 ? 7.940 4.784 -1.230 1.00 92.06 87 LYS A O 1
ATOM 675 N N . ASP A 1 88 ? 8.257 4.429 -3.430 1.00 89.25 88 ASP A N 1
ATOM 676 C CA . ASP A 1 88 ? 7.044 5.122 -3.878 1.00 89.25 88 ASP A CA 1
ATOM 677 C C . ASP A 1 88 ? 5.760 4.420 -3.415 1.00 89.25 88 ASP A C 1
ATOM 679 O O . ASP A 1 88 ? 4.825 5.068 -2.933 1.00 89.25 88 ASP A O 1
ATOM 683 N N . ILE A 1 89 ? 5.716 3.088 -3.510 1.00 91.50 89 ILE A N 1
ATOM 684 C CA . ILE A 1 89 ? 4.595 2.268 -3.039 1.00 91.50 89 ILE A CA 1
ATOM 685 C C . ILE A 1 89 ? 4.429 2.433 -1.528 1.00 91.50 89 ILE A C 1
ATOM 687 O O . ILE A 1 89 ? 3.320 2.699 -1.061 1.00 91.50 89 ILE A O 1
ATOM 691 N N . LEU A 1 90 ? 5.519 2.328 -0.760 1.00 93.56 90 LEU A N 1
ATOM 692 C CA . LEU A 1 90 ? 5.493 2.502 0.692 1.00 93.56 90 LEU A CA 1
ATOM 693 C C . LEU A 1 90 ? 5.009 3.894 1.085 1.00 93.56 90 LEU A C 1
ATOM 695 O O . LEU A 1 90 ? 4.137 4.012 1.944 1.00 93.56 90 LEU A O 1
ATOM 699 N N . ALA A 1 91 ? 5.532 4.941 0.448 1.00 92.75 91 ALA A N 1
ATOM 700 C CA . ALA A 1 91 ? 5.119 6.311 0.723 1.00 92.75 91 ALA A CA 1
ATOM 701 C C . ALA A 1 91 ? 3.616 6.502 0.472 1.00 92.75 91 ALA A C 1
ATOM 703 O O . ALA A 1 91 ? 2.901 6.997 1.345 1.00 92.75 91 ALA A O 1
ATOM 704 N N . LYS A 1 92 ? 3.108 6.045 -0.679 1.00 91.12 92 LYS A N 1
ATOM 705 C CA . LYS A 1 92 ? 1.685 6.164 -1.031 1.00 91.12 92 LYS A CA 1
ATOM 706 C C . LYS A 1 92 ? 0.783 5.362 -0.100 1.00 91.12 92 LYS A C 1
ATOM 708 O O . LYS A 1 92 ? -0.219 5.893 0.367 1.00 91.12 92 LYS A O 1
ATOM 713 N N . LEU A 1 93 ? 1.142 4.119 0.221 1.00 93.06 93 LEU A N 1
ATOM 714 C CA . LEU A 1 93 ? 0.360 3.286 1.135 1.00 93.06 93 LEU A CA 1
ATOM 715 C C . LEU A 1 93 ? 0.337 3.856 2.561 1.00 93.06 93 LEU A C 1
ATOM 717 O O . LEU A 1 93 ? -0.718 3.848 3.196 1.00 93.06 93 LEU A O 1
ATOM 721 N N . LYS A 1 94 ? 1.465 4.374 3.066 1.00 92.19 94 LYS A N 1
ATOM 722 C CA . LYS A 1 94 ? 1.548 4.989 4.405 1.00 92.19 94 LYS A CA 1
ATOM 723 C C . LYS A 1 94 ? 0.777 6.306 4.480 1.00 92.19 94 LYS A C 1
ATOM 725 O O . LYS A 1 94 ? 0.058 6.537 5.452 1.00 92.19 94 LYS A O 1
ATOM 730 N N . ASN A 1 95 ? 0.867 7.136 3.441 1.00 91.00 95 ASN A N 1
ATOM 731 C CA . ASN A 1 95 ? 0.086 8.368 3.343 1.00 91.00 95 ASN A CA 1
ATOM 732 C C . ASN A 1 95 ? -1.416 8.072 3.259 1.00 91.00 95 ASN A C 1
ATOM 734 O O . ASN A 1 95 ? -2.189 8.674 4.002 1.00 91.00 95 ASN A O 1
ATOM 738 N N . ASN A 1 96 ? -1.819 7.085 2.454 1.00 90.06 96 ASN A N 1
ATOM 739 C CA . ASN A 1 96 ? -3.219 6.690 2.317 1.00 90.06 96 ASN A CA 1
ATOM 740 C C . ASN A 1 96 ? -3.840 6.277 3.661 1.00 90.06 96 ASN A C 1
ATOM 742 O O . ASN A 1 96 ? -4.952 6.692 3.974 1.00 90.06 96 ASN A O 1
ATOM 746 N N . PHE A 1 97 ? -3.106 5.546 4.509 1.00 89.38 97 PHE A N 1
ATOM 747 C CA . PHE A 1 97 ? -3.578 5.222 5.860 1.00 89.38 97 PHE A CA 1
ATOM 748 C C . PHE A 1 97 ? -3.911 6.481 6.675 1.00 89.38 97 PHE A C 1
ATOM 750 O O . PHE A 1 97 ? -4.931 6.533 7.366 1.00 89.38 97 PHE A O 1
ATOM 757 N N . ALA A 1 98 ? -3.053 7.506 6.611 1.00 88.62 98 ALA A N 1
ATOM 758 C CA . ALA A 1 98 ? -3.280 8.760 7.320 1.00 88.62 98 ALA A CA 1
ATOM 759 C C . A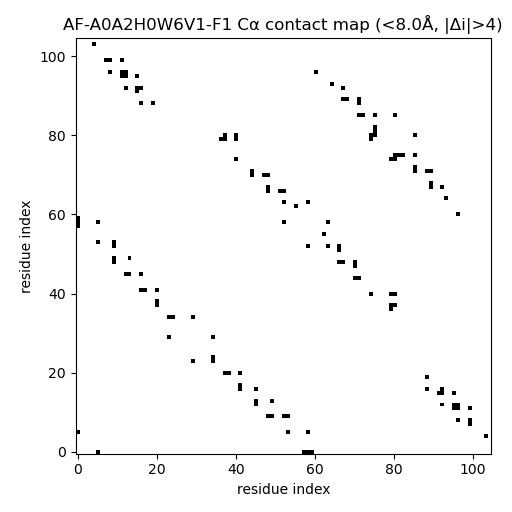LA A 1 98 ? -4.497 9.517 6.769 1.00 88.62 98 ALA A C 1
ATOM 761 O O . ALA A 1 98 ? -5.254 10.085 7.555 1.00 88.62 98 ALA A O 1
ATOM 762 N N . GLU A 1 99 ? -4.702 9.506 5.452 1.00 88.94 99 GLU A N 1
ATOM 763 C CA . GLU A 1 99 ? -5.861 10.127 4.802 1.00 88.94 99 GLU A CA 1
ATOM 764 C C . GLU A 1 99 ? -7.168 9.433 5.179 1.00 88.94 99 GLU A C 1
ATOM 766 O O . GLU A 1 99 ? -8.100 10.095 5.629 1.00 88.94 99 GLU A O 1
ATOM 771 N N . VAL A 1 100 ? -7.214 8.101 5.105 1.00 87.75 100 VAL A N 1
ATOM 772 C CA . VAL A 1 100 ? -8.389 7.316 5.505 1.00 87.75 100 VAL A CA 1
ATOM 773 C C . VAL A 1 100 ? -8.725 7.571 6.969 1.00 87.75 100 VAL A C 1
ATOM 775 O O . VAL A 1 100 ? -9.873 7.835 7.308 1.00 87.75 100 VAL A O 1
ATOM 778 N N . LYS A 1 101 ? -7.718 7.572 7.851 1.00 86.50 101 LYS A N 1
ATOM 779 C CA . LYS A 1 101 ? -7.9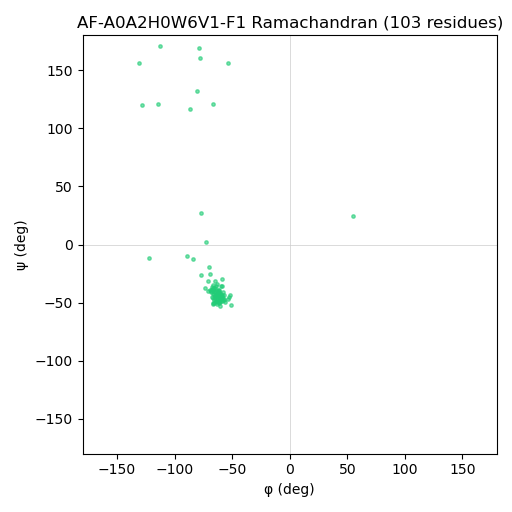35 7.842 9.277 1.00 86.50 101 LYS A CA 1
ATOM 780 C C . LYS A 1 101 ? -8.435 9.267 9.544 1.00 86.50 101 LYS A C 1
ATOM 782 O O . LYS A 1 101 ? -9.153 9.470 10.517 1.00 86.50 101 LYS A O 1
ATOM 787 N N . LYS A 1 102 ? -8.043 10.253 8.730 1.00 87.44 102 LYS A N 1
ATOM 788 C CA . LYS A 1 102 ? -8.577 11.622 8.816 1.00 87.44 102 LYS A CA 1
ATOM 789 C C . LYS A 1 102 ? -10.023 11.693 8.330 1.00 87.44 102 LYS A C 1
ATOM 791 O O . LYS A 1 102 ? -10.803 12.379 8.963 1.00 87.44 102 LYS A O 1
ATOM 796 N N . ALA A 1 103 ? -10.364 10.984 7.255 1.00 84.94 103 ALA A N 1
ATOM 797 C CA . ALA A 1 103 ? -11.718 10.956 6.697 1.00 84.94 103 ALA A CA 1
ATOM 798 C C . ALA A 1 103 ? -12.735 10.209 7.581 1.00 84.94 103 ALA A C 1
ATOM 800 O O . ALA A 1 103 ? -13.937 10.377 7.411 1.00 84.94 103 ALA A O 1
ATOM 801 N N . LEU A 1 104 ? -12.249 9.362 8.493 1.00 79.56 104 LEU A N 1
ATOM 802 C CA . LEU A 1 104 ? -13.054 8.624 9.471 1.00 79.56 104 LEU A CA 1
ATOM 803 C C . LEU A 1 104 ? -13.273 9.378 10.796 1.00 79.56 104 LEU A C 1
ATOM 805 O O . LEU A 1 104 ? -14.043 8.904 11.628 1.00 79.56 104 LEU A O 1
ATOM 809 N N . LYS A 1 105 ? -12.570 10.495 11.014 1.00 67.00 105 LYS A N 1
ATOM 810 C CA . LYS A 1 105 ? -12.785 11.394 12.157 1.00 67.00 105 LYS A CA 1
ATOM 811 C C . LYS A 1 105 ? -13.885 12.396 11.850 1.00 67.00 105 LYS A C 1
ATOM 813 O O . LYS A 1 105 ? -14.588 12.752 12.817 1.00 67.00 105 LYS A O 1
#

Organism: NCBI:txid1974514

InterPro domains:
  IPR024623 Uncharacterised protein family YtxH [PF12732] (9-73)
  IPR052928 Uncharacterized desiccation-related membrane-associated [PTHR35792] (4-103)

Secondary structure (DSSP, 8-state):
--HHHHHHHHHHHHHHHHHHHHHHHHSTT--HHHHHHHHHHHHHHHHHHHHHHHH-SS--HHHHHHHHHHHHHHHHHTTSS-HHHHHHHHHHHHHHHHHHHHHT-